Protein AF-A0AAD5DH93-F1 (afdb_monomer)

Secondary structure (DSSP, 8-state):
---SS-S-HHHHHHH-GGGGGS-TT-HHHHHHHHHHHHHTT--HHHHHHH-GGGGTSS-HHHHHHHHHHHHHTT----HHHHHHS-HHHHHHHTT--HHHHHHHHHHS-GGG-HHHHHHHHHHHHHHHHHHHTS-HHHHS------TTSSSSS---

pLDDT: mean 78.54, std 16.41, range [39.31, 95.75]

Mean predicted aligned error: 10.57 Å

Structure (mmCIF, N/CA/C/O backbone):
data_AF-A0AAD5DH93-F1
#
_entry.id   AF-A0AAD5DH93-F1
#
loop_
_atom_site.group_PDB
_atom_site.id
_atom_site.type_symbol
_atom_site.label_atom_id
_atom_site.label_alt_id
_atom_site.label_comp_id
_atom_site.label_asym_id
_atom_site.label_entity_id
_atom_site.label_seq_id
_atom_site.pdbx_PDB_ins_code
_atom_site.Cartn_x
_atom_site.Cartn_y
_atom_site.Cartn_z
_atom_site.occupancy
_atom_site.B_iso_or_equiv
_atom_site.auth_seq_id
_atom_site.auth_comp_id
_atom_site.auth_asym_id
_atom_site.auth_atom_id
_atom_site.pdbx_PDB_model_num
ATOM 1 N N . MET A 1 1 ? 8.728 0.191 -24.640 1.00 39.31 1 MET A N 1
ATOM 2 C CA . MET A 1 1 ? 7.731 0.323 -23.551 1.00 39.31 1 MET A CA 1
ATOM 3 C C . MET A 1 1 ? 7.515 -1.029 -22.869 1.00 39.31 1 MET A C 1
ATOM 5 O O . MET A 1 1 ? 6.432 -1.583 -22.946 1.00 39.31 1 MET A O 1
ATOM 9 N N . ALA A 1 2 ? 8.531 -1.578 -22.209 1.00 43.59 2 ALA A N 1
ATOM 10 C CA . ALA A 1 2 ? 8.399 -2.803 -21.416 1.00 43.59 2 ALA A CA 1
ATOM 11 C C . ALA A 1 2 ? 9.020 -2.544 -20.041 1.00 43.59 2 ALA A C 1
ATOM 13 O O . ALA A 1 2 ? 10.042 -3.117 -19.697 1.00 43.59 2 ALA A O 1
ATOM 14 N N . ALA A 1 3 ? 8.479 -1.560 -19.320 1.00 49.16 3 ALA A N 1
ATOM 15 C CA . ALA A 1 3 ? 9.143 -1.027 -18.132 1.00 49.16 3 ALA A CA 1
ATOM 16 C C . ALA A 1 3 ? 8.359 -1.285 -16.831 1.00 49.16 3 ALA A C 1
ATOM 18 O O . ALA A 1 3 ? 8.954 -1.360 -15.773 1.00 49.16 3 ALA A O 1
ATOM 19 N N . CYS A 1 4 ? 7.049 -1.543 -16.872 1.00 54.97 4 CYS A N 1
ATOM 20 C CA . CYS A 1 4 ? 6.249 -1.690 -15.644 1.00 54.97 4 CYS A CA 1
ATOM 21 C C . CYS A 1 4 ? 5.926 -3.147 -15.256 1.00 54.97 4 CYS A C 1
ATOM 23 O O . CYS A 1 4 ? 4.996 -3.379 -14.492 1.00 54.97 4 CYS A O 1
ATOM 25 N N . GLY A 1 5 ? 6.639 -4.146 -15.794 1.00 56.56 5 GLY A N 1
ATOM 26 C CA . GLY A 1 5 ? 6.355 -5.561 -15.500 1.00 56.56 5 GLY A CA 1
ATOM 27 C C . GLY A 1 5 ? 5.011 -6.064 -16.052 1.00 56.56 5 GLY A C 1
ATOM 28 O O . GLY A 1 5 ? 4.440 -7.013 -15.519 1.00 56.56 5 GLY A O 1
ATOM 29 N N . VAL A 1 6 ? 4.493 -5.418 -17.103 1.00 58.44 6 VAL A N 1
ATOM 30 C CA . VAL A 1 6 ? 3.254 -5.797 -17.801 1.00 58.44 6 VAL A CA 1
ATOM 31 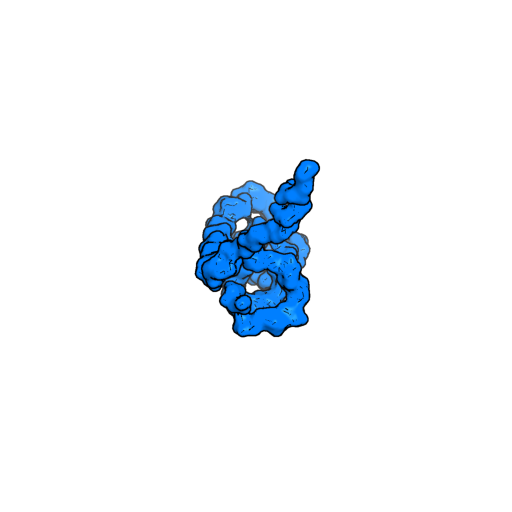C C . VAL A 1 6 ? 3.611 -6.408 -19.147 1.00 58.44 6 VAL A C 1
ATOM 33 O O . VAL A 1 6 ? 4.337 -5.786 -19.922 1.00 58.44 6 VAL A O 1
ATOM 36 N N . ALA A 1 7 ? 3.090 -7.605 -19.422 1.00 59.22 7 ALA A N 1
ATOM 37 C CA . ALA A 1 7 ? 3.347 -8.325 -20.669 1.00 59.22 7 ALA A CA 1
ATOM 38 C C . ALA A 1 7 ? 2.755 -7.605 -21.898 1.00 59.22 7 ALA A C 1
ATOM 40 O O . ALA A 1 7 ? 3.418 -7.515 -22.927 1.00 59.22 7 ALA A O 1
ATOM 41 N N . ASP A 1 8 ? 1.548 -7.034 -21.774 1.00 67.38 8 ASP A N 1
ATOM 42 C CA . ASP A 1 8 ? 0.920 -6.187 -22.797 1.00 67.38 8 ASP A CA 1
ATOM 43 C C . ASP A 1 8 ? 0.466 -4.836 -22.201 1.00 67.38 8 ASP A C 1
ATOM 45 O O . ASP A 1 8 ? -0.654 -4.695 -21.694 1.00 67.38 8 ASP A O 1
ATOM 49 N N . PRO A 1 9 ? 1.321 -3.802 -22.278 1.00 63.12 9 PRO A N 1
ATOM 50 C CA . PRO A 1 9 ? 0.992 -2.463 -21.800 1.00 63.12 9 PRO A CA 1
ATOM 51 C C . PRO A 1 9 ? -0.231 -1.866 -22.505 1.00 63.12 9 PRO A C 1
ATOM 53 O O . PRO A 1 9 ? -0.987 -1.111 -21.902 1.00 63.12 9 PRO A O 1
ATOM 56 N N . LYS A 1 10 ? -0.461 -2.199 -23.780 1.00 64.88 10 LYS A N 1
ATOM 57 C CA . LYS A 1 10 ? -1.565 -1.642 -24.573 1.00 64.88 10 LYS A CA 1
ATOM 58 C C . LYS A 1 10 ? -2.908 -2.190 -24.096 1.00 64.88 10 LYS A C 1
ATOM 60 O O . LYS A 1 10 ? -3.871 -1.430 -23.996 1.00 64.88 10 LYS A O 1
ATOM 65 N N . ALA A 1 11 ? -2.975 -3.484 -23.785 1.00 67.75 11 ALA A N 1
ATOM 66 C CA . ALA A 1 11 ? -4.171 -4.109 -23.226 1.00 67.75 11 ALA A CA 1
ATOM 67 C C . ALA A 1 11 ? -4.498 -3.580 -21.820 1.00 67.75 11 ALA A C 1
ATOM 69 O O . ALA A 1 11 ? -5.658 -3.257 -21.547 1.00 67.75 11 ALA A O 1
ATOM 70 N N . ALA A 1 12 ? -3.487 -3.413 -20.959 1.00 63.41 12 ALA A N 1
ATOM 71 C CA . ALA A 1 12 ? -3.671 -2.852 -19.619 1.00 63.41 12 ALA A CA 1
ATOM 72 C C . ALA A 1 12 ? -4.206 -1.408 -19.667 1.00 63.41 12 ALA A C 1
ATOM 74 O O . ALA A 1 12 ? -5.189 -1.082 -19.002 1.00 63.41 12 ALA A O 1
ATOM 75 N N . LEU A 1 13 ? -3.634 -0.563 -20.533 1.00 65.19 13 LEU A N 1
ATOM 76 C CA . LEU A 1 13 ? -4.076 0.823 -20.718 1.00 65.19 13 LEU A CA 1
ATOM 77 C C . LEU A 1 13 ? -5.502 0.931 -21.280 1.00 65.19 13 LEU A C 1
ATOM 79 O O . LEU A 1 13 ? -6.237 1.844 -20.912 1.00 6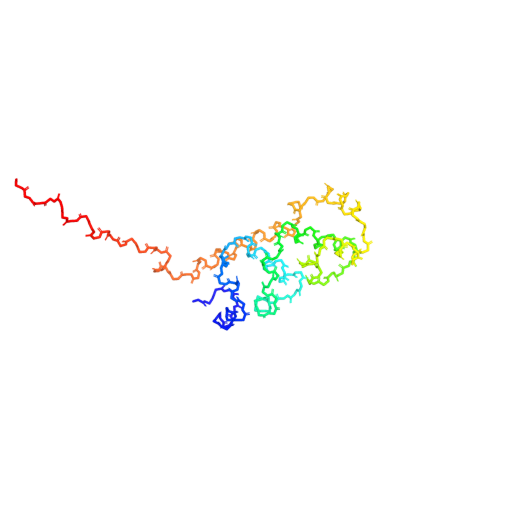5.19 13 LEU A O 1
ATOM 83 N N . ARG A 1 14 ? -5.924 -0.008 -22.139 1.00 67.44 14 ARG A N 1
ATOM 84 C CA . ARG A 1 14 ? -7.306 -0.063 -22.651 1.00 67.44 14 ARG A CA 1
ATOM 85 C C . ARG A 1 14 ? -8.326 -0.422 -21.572 1.00 67.44 14 ARG A C 1
ATOM 87 O O . ARG A 1 14 ? -9.434 0.103 -21.601 1.00 67.44 14 ARG A O 1
ATOM 94 N N . ARG A 1 15 ? -7.973 -1.308 -20.635 1.00 65.12 15 ARG A N 1
ATOM 95 C CA . ARG A 1 15 ? -8.849 -1.693 -19.512 1.00 65.12 15 ARG A CA 1
ATOM 96 C C . ARG A 1 15 ? -8.918 -0.625 -18.423 1.00 65.12 15 ARG A C 1
ATOM 98 O O . ARG A 1 15 ? -9.909 -0.553 -17.705 1.00 65.12 15 ARG A O 1
ATOM 105 N N . ALA A 1 16 ? -7.884 0.202 -18.309 1.00 63.72 16 ALA A N 1
ATOM 106 C CA . ALA A 1 16 ? -7.764 1.201 -17.262 1.00 63.72 16 ALA A CA 1
ATOM 107 C C . ALA A 1 16 ? -7.228 2.533 -17.819 1.00 63.72 16 ALA A C 1
ATOM 109 O O . ALA A 1 16 ? -6.085 2.901 -17.540 1.00 63.72 16 ALA A O 1
ATOM 110 N N . PRO A 1 17 ? -8.045 3.295 -18.573 1.00 65.19 17 PRO A N 1
ATOM 111 C CA . PRO A 1 17 ? -7.610 4.542 -19.208 1.00 65.19 17 PRO A CA 1
ATOM 112 C C . PRO A 1 17 ? -7.131 5.583 -18.190 1.00 65.19 17 PRO A C 1
ATOM 114 O O . PRO A 1 17 ? -6.237 6.365 -18.485 1.00 65.19 17 PRO A O 1
ATOM 117 N N . ASN A 1 18 ? -7.631 5.531 -16.953 1.00 63.09 18 ASN A N 1
ATOM 118 C CA . ASN A 1 18 ? -7.185 6.404 -15.865 1.00 63.09 18 ASN A CA 1
ATOM 119 C C . ASN A 1 18 ? -5.695 6.225 -15.526 1.00 63.09 18 ASN A C 1
ATOM 121 O O . ASN A 1 18 ? -5.092 7.141 -14.978 1.00 63.09 18 ASN A O 1
ATOM 125 N N . LEU A 1 19 ? -5.091 5.074 -15.857 1.00 62.69 19 LEU A N 1
ATOM 126 C CA . LEU A 1 19 ? -3.657 4.851 -15.688 1.00 62.69 19 LEU A CA 1
ATOM 127 C C . LEU A 1 19 ? -2.821 5.655 -16.701 1.00 62.69 19 LEU A C 1
ATOM 129 O O . LEU A 1 19 ? -1.675 5.972 -16.408 1.00 62.69 19 LEU A O 1
ATOM 133 N N . LEU A 1 20 ? -3.371 6.054 -17.857 1.00 61.59 20 LEU A N 1
ATOM 134 C CA . LEU A 1 20 ? -2.656 6.847 -18.878 1.00 61.59 20 LEU A CA 1
ATOM 135 C C . LEU A 1 20 ? -2.158 8.200 -18.357 1.00 61.59 20 LEU A C 1
ATOM 137 O O . LEU A 1 20 ? -1.196 8.742 -18.892 1.00 61.59 20 LEU A O 1
ATOM 141 N N . HIS A 1 21 ? -2.822 8.745 -17.338 1.00 63.06 21 HIS A N 1
ATOM 142 C CA . HIS A 1 21 ? -2.505 10.054 -16.774 1.00 63.06 21 HIS A CA 1
ATOM 143 C C . HIS A 1 21 ? -1.469 10.000 -15.650 1.00 63.06 21 HIS A C 1
ATOM 145 O O . HIS A 1 21 ? -1.029 11.050 -15.186 1.00 63.06 21 HIS A O 1
ATOM 151 N N . PHE A 1 22 ? -1.090 8.804 -15.191 1.00 63.94 22 PHE A N 1
ATOM 152 C CA . PHE A 1 22 ? -0.090 8.674 -14.143 1.00 63.94 22 PHE A CA 1
ATOM 153 C C . PHE A 1 22 ? 1.311 8.680 -14.732 1.00 63.94 22 PHE A C 1
ATOM 155 O O . PHE A 1 22 ? 1.616 7.962 -15.682 1.00 63.94 22 PHE A O 1
ATOM 162 N N . ASP A 1 23 ? 2.182 9.465 -14.109 1.00 68.44 23 ASP A N 1
ATOM 163 C CA . ASP A 1 23 ? 3.612 9.283 -14.266 1.00 68.44 23 ASP A CA 1
ATOM 164 C C . ASP A 1 23 ? 4.009 7.974 -13.568 1.00 68.44 23 ASP A C 1
ATOM 166 O O . ASP A 1 23 ? 4.025 7.864 -12.341 1.00 68.44 23 ASP A O 1
ATOM 170 N N . TYR A 1 24 ? 4.293 6.957 -14.378 1.00 67.19 24 TYR A N 1
ATOM 171 C CA . TYR A 1 24 ? 4.681 5.623 -13.923 1.00 67.19 24 TYR A CA 1
ATOM 172 C C . TYR A 1 24 ? 6.050 5.597 -13.238 1.00 67.19 24 TYR A C 1
ATOM 174 O O . TYR A 1 24 ? 6.353 4.623 -12.549 1.00 67.19 24 TYR A O 1
ATOM 182 N N . ALA A 1 25 ? 6.859 6.644 -13.420 1.00 69.06 25 ALA A N 1
ATOM 183 C CA . ALA A 1 25 ? 8.121 6.842 -12.725 1.00 69.06 25 ALA A CA 1
ATOM 184 C C . ALA A 1 25 ? 7.973 7.749 -11.490 1.00 69.06 25 ALA A C 1
ATOM 186 O O . ALA A 1 25 ? 8.927 7.894 -10.727 1.00 69.06 25 ALA A O 1
ATOM 187 N N . ALA A 1 26 ? 6.791 8.326 -11.235 1.00 79.75 26 ALA A N 1
ATOM 188 C CA . ALA A 1 26 ? 6.593 9.146 -10.050 1.00 79.75 26 ALA A CA 1
ATOM 189 C C . ALA A 1 26 ? 6.766 8.305 -8.781 1.00 79.75 26 ALA A C 1
ATOM 191 O O . ALA A 1 26 ? 6.111 7.273 -8.593 1.00 79.75 26 ALA A O 1
ATOM 192 N N . ALA A 1 27 ? 7.596 8.803 -7.864 1.00 82.00 27 ALA A N 1
ATOM 193 C CA . ALA A 1 27 ? 7.929 8.118 -6.619 1.00 82.00 27 ALA A CA 1
ATOM 194 C C . ALA A 1 27 ? 6.677 7.683 -5.839 1.00 82.00 27 ALA A C 1
ATOM 196 O O . ALA A 1 27 ? 6.565 6.523 -5.452 1.00 82.00 27 ALA A O 1
ATOM 197 N N . GLY A 1 28 ? 5.682 8.564 -5.688 1.00 85.44 28 GLY A N 1
ATOM 198 C CA . GLY A 1 28 ? 4.447 8.234 -4.968 1.00 85.44 28 GLY A CA 1
ATOM 199 C C . GLY A 1 28 ? 3.606 7.140 -5.640 1.00 85.44 28 GLY A C 1
ATOM 200 O O . GLY A 1 28 ? 2.945 6.359 -4.958 1.00 85.44 28 GLY A O 1
ATOM 201 N N . PHE A 1 29 ? 3.634 7.041 -6.971 1.00 86.50 29 PHE A N 1
ATOM 202 C CA . PHE A 1 29 ? 2.946 5.970 -7.694 1.00 86.50 29 PHE A CA 1
ATOM 203 C C . PHE A 1 29 ? 3.650 4.626 -7.490 1.00 86.50 29 PHE A C 1
ATOM 205 O O . PHE A 1 29 ? 3.004 3.627 -7.164 1.00 86.50 29 PHE A O 1
ATOM 212 N N . LEU A 1 30 ? 4.977 4.617 -7.622 1.00 88.00 30 LEU A N 1
ATOM 213 C CA . LEU A 1 30 ? 5.797 3.428 -7.417 1.00 88.00 30 LEU A CA 1
ATOM 214 C C . LEU A 1 30 ? 5.731 2.926 -5.975 1.00 88.00 30 LEU A C 1
ATOM 216 O O . LEU A 1 30 ? 5.538 1.732 -5.773 1.00 88.00 30 LEU A O 1
ATOM 220 N N . GLN A 1 31 ? 5.775 3.820 -4.986 1.00 91.62 31 GLN A N 1
ATOM 221 C CA . GLN A 1 31 ? 5.601 3.473 -3.574 1.00 91.62 31 GLN A CA 1
ATOM 222 C C . GLN A 1 31 ? 4.270 2.758 -3.330 1.00 91.62 31 GLN A C 1
ATOM 224 O O . GLN A 1 31 ? 4.259 1.669 -2.761 1.00 91.62 31 GLN A O 1
ATOM 229 N N . ARG A 1 32 ? 3.145 3.311 -3.815 1.00 92.25 32 ARG A N 1
ATOM 230 C CA . ARG A 1 32 ? 1.826 2.662 -3.686 1.00 92.25 32 ARG A CA 1
ATOM 231 C C . ARG A 1 32 ? 1.807 1.292 -4.332 1.00 92.25 32 ARG A C 1
ATOM 233 O O . ARG A 1 32 ? 1.368 0.332 -3.709 1.00 92.25 32 ARG A O 1
ATOM 240 N N . ARG A 1 33 ? 2.291 1.195 -5.571 1.00 91.25 33 ARG A N 1
ATOM 241 C CA . ARG A 1 33 ? 2.345 -0.076 -6.290 1.00 91.25 33 ARG A CA 1
ATOM 242 C C . ARG A 1 33 ? 3.133 -1.114 -5.495 1.00 91.25 33 ARG A C 1
ATOM 244 O O . ARG A 1 33 ? 2.609 -2.189 -5.233 1.00 91.25 33 ARG A O 1
ATOM 251 N N . LEU A 1 34 ? 4.355 -0.786 -5.085 1.00 92.38 34 LEU A N 1
ATOM 252 C CA . LEU A 1 34 ? 5.253 -1.706 -4.389 1.00 92.38 34 LEU A CA 1
ATOM 253 C C . LEU A 1 34 ? 4.703 -2.123 -3.018 1.00 92.38 34 LEU A C 1
ATOM 255 O O . LEU A 1 34 ? 4.773 -3.303 -2.680 1.00 92.38 34 LEU A O 1
ATOM 259 N N . LEU A 1 35 ? 4.087 -1.200 -2.272 1.00 93.62 35 LEU A N 1
ATOM 260 C CA . LEU A 1 35 ? 3.386 -1.508 -1.022 1.00 93.62 35 LEU A CA 1
ATOM 261 C C . LEU A 1 35 ? 2.256 -2.515 -1.240 1.00 93.62 35 LEU A C 1
ATOM 263 O O . LEU A 1 35 ? 2.186 -3.520 -0.540 1.00 93.62 35 LEU A O 1
ATOM 267 N N . LEU A 1 36 ? 1.400 -2.285 -2.238 1.00 93.06 36 LEU A N 1
ATOM 268 C CA . LEU A 1 36 ? 0.291 -3.193 -2.525 1.00 93.06 36 LEU A CA 1
ATOM 269 C C . LEU A 1 36 ? 0.780 -4.564 -3.003 1.00 93.06 36 LEU A C 1
ATOM 271 O O . LEU A 1 36 ? 0.233 -5.582 -2.589 1.00 93.06 36 LEU A O 1
ATOM 275 N N . GLN A 1 37 ? 1.829 -4.604 -3.829 1.00 92.31 37 GLN A N 1
ATOM 276 C CA . GLN A 1 37 ? 2.448 -5.862 -4.248 1.00 92.31 37 GLN A CA 1
ATOM 277 C C . GLN A 1 37 ? 2.981 -6.652 -3.051 1.00 92.31 37 GLN A C 1
ATOM 279 O O . GLN A 1 37 ? 2.741 -7.852 -2.955 1.00 92.31 37 GLN A O 1
ATOM 284 N N . ARG A 1 38 ? 3.675 -5.978 -2.126 1.00 92.69 38 ARG A N 1
ATOM 285 C CA . ARG A 1 38 ? 4.276 -6.613 -0.950 1.00 92.69 38 ARG A CA 1
ATOM 286 C C . ARG A 1 38 ? 3.226 -7.089 0.051 1.00 92.69 38 ARG A C 1
ATOM 288 O O . ARG A 1 38 ? 3.280 -8.240 0.464 1.00 92.69 38 ARG A O 1
ATOM 295 N N . CYS A 1 39 ? 2.292 -6.225 0.441 1.00 91.56 39 CYS A N 1
ATOM 296 C CA . CYS A 1 39 ? 1.350 -6.511 1.526 1.00 91.56 39 CYS A CA 1
ATOM 297 C C . CYS A 1 39 ? 0.212 -7.448 1.108 1.00 91.56 39 CYS A C 1
ATOM 299 O O . CYS A 1 39 ? -0.329 -8.147 1.954 1.00 91.56 39 CYS A O 1
ATOM 301 N N . PHE A 1 40 ? -0.141 -7.487 -0.180 1.00 91.50 40 PHE A N 1
ATOM 302 C CA . PHE A 1 40 ? -1.220 -8.342 -0.688 1.00 91.50 40 PHE A CA 1
ATOM 303 C C . PHE A 1 40 ? -0.726 -9.460 -1.613 1.00 91.50 40 PHE A C 1
ATOM 305 O O . PHE A 1 40 ? -1.540 -10.123 -2.249 1.00 91.50 40 PHE A O 1
ATOM 312 N N . GLN A 1 41 ? 0.595 -9.664 -1.703 1.00 91.19 41 GLN A N 1
ATOM 313 C CA . GLN A 1 41 ? 1.230 -10.680 -2.555 1.00 91.19 41 GLN A CA 1
ATOM 314 C C . GLN A 1 41 ? 0.772 -10.613 -4.024 1.00 91.19 41 GLN A C 1
ATOM 316 O O . GLN A 1 41 ? 0.593 -11.627 -4.697 1.00 91.19 41 GLN A O 1
ATOM 321 N N . LEU A 1 42 ? 0.574 -9.393 -4.527 1.00 89.44 42 LEU A N 1
ATOM 322 C CA . LEU A 1 42 ? 0.123 -9.146 -5.892 1.00 89.44 42 LEU A CA 1
ATOM 323 C C . LEU A 1 42 ? 1.304 -8.914 -6.833 1.00 89.44 42 LEU A C 1
ATOM 325 O O . LEU A 1 42 ? 2.307 -8.279 -6.497 1.00 89.44 42 LEU A O 1
ATOM 329 N N . THR A 1 43 ? 1.149 -9.355 -8.074 1.00 88.12 43 THR A N 1
ATOM 330 C CA . THR A 1 43 ? 2.032 -8.946 -9.168 1.00 88.12 43 THR A CA 1
ATOM 331 C C . THR A 1 43 ? 1.660 -7.551 -9.676 1.00 88.12 43 THR A C 1
ATOM 333 O O . THR A 1 43 ? 0.526 -7.087 -9.526 1.00 88.12 43 THR A O 1
ATOM 336 N N . ALA A 1 44 ? 2.606 -6.878 -10.337 1.00 83.69 44 ALA A N 1
ATOM 337 C CA . ALA A 1 44 ? 2.340 -5.597 -10.989 1.00 83.69 44 ALA A CA 1
ATOM 338 C C . ALA A 1 44 ? 1.202 -5.728 -12.021 1.00 83.69 44 ALA A C 1
ATOM 340 O O . ALA A 1 44 ? 0.282 -4.914 -12.029 1.00 83.69 44 ALA A O 1
ATOM 341 N N . ALA A 1 45 ? 1.208 -6.802 -12.820 1.00 81.88 45 ALA A N 1
ATOM 342 C CA . ALA A 1 45 ? 0.158 -7.097 -13.793 1.00 81.88 45 ALA A CA 1
ATOM 343 C C . ALA A 1 45 ? -1.231 -7.228 -13.143 1.00 81.88 45 ALA A C 1
ATOM 345 O O . ALA A 1 45 ? -2.177 -6.592 -13.601 1.00 81.88 45 ALA A O 1
ATOM 346 N N . GLN A 1 46 ? -1.355 -7.966 -12.033 1.00 86.31 46 GLN A N 1
ATOM 347 C CA . GLN A 1 46 ? -2.627 -8.078 -11.305 1.00 86.31 46 GLN A CA 1
ATOM 348 C C . GLN A 1 46 ? -3.118 -6.718 -10.797 1.00 86.31 46 GLN A C 1
ATOM 350 O O . GLN A 1 46 ? -4.304 -6.414 -10.912 1.00 86.31 46 GLN A O 1
ATOM 355 N N . LEU A 1 47 ? -2.224 -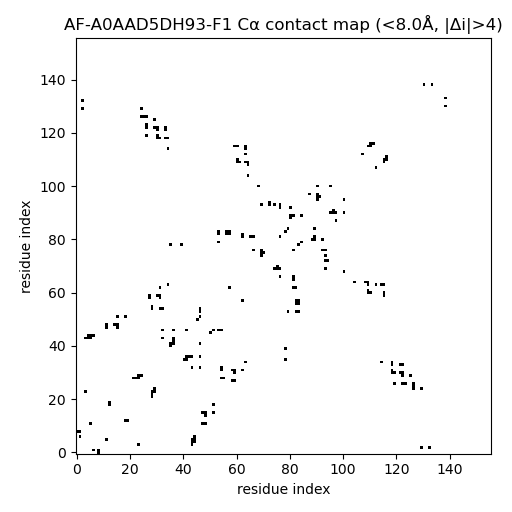5.863 -10.289 1.00 86.94 47 LEU A N 1
ATOM 356 C CA . LEU A 1 47 ? -2.605 -4.513 -9.869 1.00 86.94 47 LEU A CA 1
ATOM 357 C C . LEU A 1 47 ? -3.122 -3.667 -11.031 1.00 86.94 47 LEU A C 1
ATOM 359 O O . LEU A 1 47 ? -4.150 -3.010 -10.886 1.00 86.94 47 LEU A O 1
ATOM 363 N N . TYR A 1 48 ? -2.451 -3.692 -12.181 1.00 80.44 48 TYR A N 1
ATOM 364 C CA . TYR A 1 48 ? -2.865 -2.894 -13.333 1.00 80.44 48 TYR A CA 1
ATOM 365 C C . TYR A 1 48 ? -4.138 -3.412 -13.999 1.00 80.44 48 TYR A C 1
ATOM 367 O O . TYR A 1 48 ? -4.971 -2.616 -14.425 1.00 80.44 48 TYR A O 1
ATOM 375 N N . GLU A 1 49 ? -4.307 -4.730 -14.085 1.00 79.75 49 GLU A N 1
ATOM 376 C CA . GLU A 1 49 ? -5.428 -5.332 -14.805 1.00 79.75 49 GLU A CA 1
ATOM 377 C C . GLU A 1 49 ? -6.685 -5.483 -13.948 1.00 79.75 49 GLU A C 1
ATOM 379 O O . GLU A 1 49 ? -7.790 -5.314 -14.459 1.00 79.75 49 GLU A O 1
ATOM 384 N N . GLN A 1 50 ? -6.534 -5.799 -12.659 1.00 83.62 50 GLN A N 1
ATOM 385 C CA . GLN A 1 50 ? -7.656 -6.159 -11.783 1.00 83.62 50 GLN A CA 1
ATOM 386 C C . GLN A 1 50 ? -7.983 -5.054 -10.777 1.00 83.62 50 GLN A C 1
ATOM 388 O O . GLN A 1 50 ? -9.136 -4.894 -10.368 1.00 83.62 50 GLN A O 1
ATOM 393 N N . HIS A 1 51 ? -6.985 -4.258 -10.380 1.00 85.12 51 HIS A N 1
ATOM 394 C CA . HIS A 1 51 ? -7.129 -3.263 -9.317 1.00 85.12 51 HIS A CA 1
ATOM 395 C C . HIS A 1 51 ? -6.563 -1.872 -9.660 1.00 85.12 51 HIS A C 1
ATOM 397 O O . HIS A 1 51 ? -6.004 -1.213 -8.778 1.00 85.12 51 HIS A O 1
ATOM 403 N N . PRO A 1 52 ? -6.758 -1.347 -10.888 1.00 79.88 52 PRO A N 1
ATOM 404 C CA . PRO A 1 52 ? -6.104 -0.114 -11.336 1.00 79.88 52 PRO A CA 1
ATOM 405 C C . PRO A 1 52 ? -6.453 1.099 -10.466 1.00 79.88 52 PRO A C 1
ATOM 407 O O . PRO A 1 52 ? -5.610 1.948 -10.190 1.00 79.88 52 PRO A O 1
ATOM 410 N N . SER A 1 53 ? -7.688 1.158 -9.962 1.00 82.38 53 SER A N 1
ATOM 411 C CA . SER A 1 53 ? -8.155 2.221 -9.065 1.00 82.38 53 SER A CA 1
ATOM 412 C C . SER A 1 53 ? -7.393 2.284 -7.735 1.00 82.38 53 SER A C 1
ATOM 414 O O . SER A 1 53 ? -7.347 3.334 -7.107 1.00 82.38 53 SER A O 1
ATOM 416 N N . CYS A 1 54 ? -6.802 1.174 -7.278 1.00 84.62 54 CYS A N 1
ATOM 417 C CA . CYS A 1 54 ? -6.079 1.149 -6.006 1.00 84.62 54 CYS A CA 1
ATOM 418 C C . CYS A 1 54 ? -4.775 1.963 -6.057 1.00 84.62 54 CYS A C 1
ATOM 420 O O . CYS A 1 54 ? -4.273 2.385 -5.020 1.00 84.62 54 CYS A O 1
ATOM 422 N N . LEU A 1 55 ? -4.248 2.225 -7.256 1.00 84.38 55 LEU A N 1
ATOM 423 C CA . LEU A 1 55 ? -3.003 2.968 -7.458 1.00 84.38 55 LEU A CA 1
ATOM 424 C C . LEU A 1 55 ? -3.176 4.493 -7.352 1.00 84.38 55 LEU A C 1
ATOM 426 O O . LEU A 1 55 ? -2.178 5.210 -7.239 1.00 84.38 55 LEU A O 1
ATOM 430 N N . SER A 1 56 ? -4.418 4.989 -7.369 1.00 81.50 56 SER A N 1
ATOM 431 C CA . SER A 1 56 ? -4.740 6.423 -7.376 1.00 81.50 56 SER A CA 1
ATOM 432 C C . SER A 1 56 ? -5.592 6.905 -6.201 1.00 81.50 56 SER A C 1
ATOM 434 O O . SER A 1 56 ? -5.650 8.105 -5.953 1.00 81.50 56 SER A O 1
ATOM 436 N N . GLN A 1 57 ? -6.261 6.003 -5.479 1.00 82.69 57 GLN A N 1
ATOM 437 C CA . GLN A 1 57 ? -7.307 6.369 -4.514 1.00 82.69 57 GLN A CA 1
ATOM 438 C C . GLN A 1 57 ? -6.820 6.721 -3.102 1.00 82.69 57 GLN A C 1
ATOM 440 O O . GLN A 1 57 ? -7.597 7.254 -2.313 1.00 82.69 57 GLN A O 1
ATOM 445 N N . ILE A 1 58 ? -5.561 6.443 -2.765 1.00 87.88 58 ILE A N 1
ATOM 446 C CA . ILE A 1 58 ? -5.023 6.646 -1.414 1.00 87.88 58 ILE A CA 1
ATOM 447 C C . ILE A 1 58 ? -3.637 7.295 -1.477 1.00 87.88 58 ILE A C 1
ATOM 449 O O . ILE A 1 58 ? -2.898 7.086 -2.438 1.00 87.88 58 ILE A O 1
ATOM 453 N N . SER A 1 59 ? -3.266 8.104 -0.481 1.00 89.94 59 SER A N 1
ATOM 454 C CA . SER A 1 59 ? -1.881 8.575 -0.332 1.00 89.94 59 SER A CA 1
ATOM 455 C C . SER A 1 59 ? -0.990 7.455 0.217 1.00 89.94 59 SER A C 1
ATOM 457 O O . SER A 1 59 ? -1.483 6.500 0.816 1.00 89.94 59 SER A O 1
ATOM 459 N N . VAL A 1 60 ? 0.326 7.553 0.008 1.00 91.25 60 VAL A N 1
ATOM 460 C CA . VAL A 1 60 ? 1.280 6.556 0.527 1.00 91.25 60 VAL A CA 1
ATOM 461 C C . VAL A 1 60 ? 1.236 6.518 2.055 1.00 91.25 60 VAL A C 1
ATOM 463 O O . VAL A 1 60 ? 1.093 5.444 2.627 1.00 91.25 60 VAL A O 1
ATOM 466 N N . GLU A 1 61 ? 1.265 7.681 2.704 1.00 91.62 61 GLU A N 1
ATOM 467 C CA . GLU A 1 61 ? 1.181 7.818 4.165 1.00 91.62 61 GLU A CA 1
ATOM 468 C C . GLU A 1 61 ? -0.065 7.132 4.726 1.00 91.62 61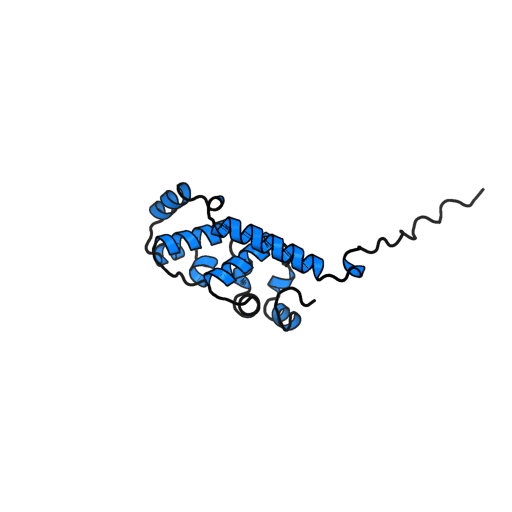 GLU A C 1
ATOM 470 O O . GLU A 1 61 ? 0.029 6.288 5.615 1.00 91.62 61 GLU A O 1
ATOM 475 N N . ARG A 1 62 ? -1.240 7.428 4.153 1.00 91.75 62 ARG A N 1
ATOM 476 C CA . ARG A 1 62 ? -2.508 6.852 4.611 1.00 91.75 62 ARG A CA 1
ATOM 477 C C . ARG A 1 62 ? -2.568 5.347 4.365 1.00 91.75 62 ARG A C 1
ATOM 479 O O . ARG A 1 62 ? -3.139 4.625 5.178 1.00 91.75 62 ARG A O 1
ATOM 486 N N . LEU A 1 63 ? -1.997 4.875 3.256 1.00 93.44 63 LEU A N 1
ATOM 487 C CA . LEU A 1 63 ? -1.898 3.449 2.958 1.00 93.44 63 LEU A CA 1
ATOM 488 C C . LEU A 1 63 ? -1.039 2.735 4.003 1.00 93.44 63 LEU A C 1
ATOM 490 O O . LEU A 1 63 ? -1.496 1.760 4.590 1.00 93.44 63 LEU A O 1
ATOM 494 N N . VAL A 1 64 ? 0.164 3.245 4.271 1.00 93.69 64 VAL A N 1
ATOM 495 C CA . VAL A 1 64 ? 1.069 2.676 5.275 1.00 93.69 64 VAL A CA 1
ATOM 496 C C . VAL A 1 64 ? 0.423 2.680 6.656 1.00 93.69 64 VAL A C 1
ATOM 498 O O . VAL A 1 64 ? 0.403 1.649 7.320 1.00 93.69 64 VAL A O 1
ATOM 501 N N . GLN A 1 65 ? -0.169 3.802 7.055 1.00 92.56 65 GLN A N 1
ATOM 502 C CA . GLN A 1 65 ? -0.795 3.945 8.363 1.00 92.56 65 GLN A CA 1
ATOM 503 C C . GLN A 1 65 ? -1.946 2.946 8.557 1.00 92.56 65 GLN A C 1
ATOM 505 O O . GLN A 1 65 ? -2.058 2.319 9.607 1.00 92.56 65 GLN A O 1
ATOM 510 N N . ARG A 1 66 ? -2.779 2.734 7.528 1.00 93.94 66 ARG A N 1
ATOM 511 C CA . ARG A 1 66 ? -3.853 1.729 7.576 1.00 93.94 66 ARG A CA 1
ATOM 512 C C . ARG A 1 66 ? -3.326 0.299 7.607 1.00 93.94 66 ARG A C 1
ATOM 514 O O . ARG A 1 66 ? -3.890 -0.518 8.327 1.00 93.94 66 ARG A O 1
ATOM 521 N N . LEU A 1 67 ? -2.275 -0.001 6.844 1.00 93.06 67 LEU A N 1
ATOM 522 C CA . LEU A 1 67 ? -1.641 -1.322 6.844 1.00 93.06 67 LEU A CA 1
ATOM 523 C C . LEU A 1 67 ? -1.064 -1.654 8.226 1.00 93.06 67 LEU A C 1
ATOM 525 O O . LEU A 1 67 ? -1.379 -2.702 8.777 1.00 93.06 67 LEU A O 1
ATOM 529 N N . GLN A 1 68 ? -0.305 -0.729 8.815 1.00 92.25 68 GLN A N 1
ATOM 530 C CA . GLN A 1 68 ? 0.269 -0.892 10.152 1.00 92.25 68 GLN A CA 1
ATOM 531 C C . GLN A 1 68 ? -0.795 -1.034 11.236 1.00 92.25 68 GLN A C 1
ATOM 533 O O . GLN A 1 68 ? -0.649 -1.840 12.148 1.00 92.25 68 GLN A O 1
ATOM 538 N N . PHE A 1 69 ? -1.871 -0.251 11.160 1.00 93.12 69 PHE A N 1
ATOM 539 C CA . PHE A 1 69 ? -2.931 -0.349 12.152 1.00 93.12 69 PHE A CA 1
ATOM 540 C C . PHE A 1 69 ? -3.694 -1.670 12.046 1.00 93.12 69 PHE A C 1
ATOM 542 O O . PHE A 1 69 ? -4.009 -2.275 13.065 1.00 93.12 69 PHE A O 1
ATOM 549 N N . ALA A 1 70 ? -3.973 -2.142 10.826 1.00 92.25 70 ALA A N 1
ATOM 550 C CA . ALA A 1 70 ? -4.597 -3.446 10.620 1.00 92.25 70 ALA A CA 1
ATOM 551 C C . ALA A 1 70 ? -3.718 -4.574 11.191 1.00 92.25 70 ALA A C 1
ATOM 553 O O . ALA A 1 70 ? -4.217 -5.422 11.929 1.00 92.25 70 ALA A O 1
ATOM 554 N N . GLU A 1 71 ? -2.406 -4.512 10.950 1.00 90.75 71 GLU A N 1
ATOM 555 C CA . GLU A 1 71 ? -1.420 -5.425 11.537 1.00 90.75 71 GLU A CA 1
ATOM 556 C C . GLU A 1 71 ? -1.398 -5.340 13.074 1.00 90.75 71 GLU A C 1
ATOM 558 O O . GLU A 1 71 ? -1.474 -6.365 13.747 1.00 90.75 71 GLU A O 1
ATOM 563 N N . HIS A 1 72 ? -1.398 -4.131 13.646 1.00 90.38 72 HIS A N 1
ATOM 564 C CA . HIS A 1 72 ? -1.463 -3.911 15.096 1.00 90.38 72 HIS A CA 1
ATOM 565 C C . HIS A 1 72 ? -2.730 -4.507 15.732 1.00 90.38 72 HIS A C 1
ATOM 567 O O . HIS A 1 72 ? -2.685 -4.999 16.858 1.00 90.38 72 HIS A O 1
ATOM 573 N N . ARG A 1 73 ? -3.858 -4.498 15.010 1.00 91.94 73 ARG A N 1
ATOM 574 C CA . ARG A 1 73 ? -5.121 -5.126 15.436 1.00 91.94 73 ARG A CA 1
ATOM 575 C C . ARG A 1 73 ? -5.179 -6.632 15.151 1.00 91.94 73 ARG A C 1
ATOM 577 O O . ARG A 1 73 ? -6.194 -7.258 15.453 1.00 91.94 73 ARG A O 1
ATOM 584 N N . GLY A 1 74 ? -4.129 -7.219 14.574 1.00 86.50 74 GLY A N 1
ATOM 585 C CA . GLY A 1 74 ? -4.084 -8.634 14.201 1.00 86.50 74 GLY A CA 1
ATOM 586 C C . GLY A 1 74 ? -5.079 -9.002 13.098 1.00 86.50 74 GLY A C 1
ATOM 587 O O . GLY A 1 74 ? -5.561 -10.131 13.064 1.00 86.50 74 GLY A O 1
ATOM 588 N N . GLN A 1 75 ? -5.443 -8.046 12.239 1.00 84.25 75 GLN A N 1
ATOM 589 C CA . GLN A 1 75 ? -6.410 -8.236 11.162 1.00 84.25 75 GLN A CA 1
ATOM 590 C C . GLN A 1 75 ? -5.713 -8.193 9.803 1.00 84.25 75 GLN A C 1
ATOM 592 O O . GLN A 1 75 ? -5.118 -7.182 9.427 1.00 84.25 75 GLN A O 1
ATOM 597 N N . GLU A 1 76 ? -5.870 -9.252 9.009 1.00 77.12 76 GLU A N 1
ATOM 598 C CA . GLU A 1 76 ? -5.584 -9.191 7.575 1.00 77.12 76 GLU A CA 1
ATOM 599 C C . GLU A 1 76 ? -6.747 -8.486 6.867 1.00 77.12 76 GLU A C 1
ATOM 601 O O . GLU A 1 76 ? -7.732 -9.087 6.437 1.00 77.12 76 GLU A O 1
ATOM 606 N N . GLY A 1 77 ? -6.662 -7.158 6.786 1.00 75.69 77 GLY A N 1
ATOM 607 C CA . GLY A 1 77 ? -7.645 -6.367 6.058 1.00 75.69 77 GLY A CA 1
ATOM 608 C C . GLY A 1 77 ? -7.603 -6.688 4.565 1.00 75.69 77 GLY A C 1
ATOM 609 O O . GLY A 1 77 ? -6.532 -6.744 3.967 1.00 75.69 77 GLY A O 1
ATOM 610 N N . SER A 1 78 ? -8.761 -6.836 3.917 1.00 88.19 78 SER A N 1
ATOM 611 C CA . SER A 1 78 ? -8.787 -6.956 2.455 1.00 88.19 78 SER A CA 1
ATOM 612 C C . SER A 1 78 ? -8.230 -5.684 1.804 1.00 88.19 78 SER A C 1
ATOM 614 O O . SER A 1 78 ? -8.475 -4.569 2.278 1.00 88.19 78 SER A O 1
ATOM 616 N N . MET A 1 79 ? -7.530 -5.819 0.672 1.00 89.88 79 MET A N 1
ATOM 617 C CA . MET A 1 79 ? -6.967 -4.665 -0.045 1.00 89.88 79 MET A CA 1
ATOM 618 C C . MET A 1 79 ? -8.023 -3.600 -0.352 1.00 89.88 79 MET A C 1
ATOM 620 O O . MET A 1 79 ? -7.755 -2.404 -0.250 1.00 89.88 79 MET A O 1
ATOM 624 N N . GLN A 1 80 ? -9.239 -4.018 -0.712 1.00 87.44 80 GLN A N 1
ATOM 625 C CA . GLN A 1 80 ? -10.319 -3.073 -0.986 1.00 87.44 80 GLN A CA 1
ATOM 626 C C . GLN A 1 80 ? -10.698 -2.269 0.258 1.00 87.44 80 GLN A C 1
ATOM 628 O O . GLN A 1 80 ? -10.910 -1.063 0.150 1.00 87.44 80 GLN A O 1
ATOM 633 N N . CYS A 1 81 ? -10.734 -2.902 1.433 1.00 88.06 81 CYS A N 1
ATOM 634 C CA . CYS A 1 81 ? -11.007 -2.204 2.681 1.00 88.06 81 CYS A CA 1
ATOM 635 C C . CYS A 1 81 ? -9.893 -1.196 2.999 1.00 88.06 81 CYS A C 1
ATOM 637 O O . CYS A 1 81 ? -10.154 -0.008 3.182 1.00 88.06 81 CYS A O 1
ATOM 639 N N . VAL A 1 82 ? -8.634 -1.636 2.952 1.00 91.44 82 VAL A N 1
ATOM 640 C CA . VAL A 1 82 ? -7.473 -0.789 3.264 1.00 91.44 82 VAL A CA 1
ATOM 641 C C . VAL A 1 82 ? -7.380 0.414 2.320 1.00 91.44 82 VAL A C 1
ATOM 643 O O . VAL A 1 82 ? -7.177 1.543 2.770 1.00 91.44 82 VAL A O 1
ATOM 646 N N . VAL A 1 83 ? -7.573 0.202 1.017 1.00 90.94 83 VAL A N 1
ATOM 647 C CA . VAL A 1 83 ? -7.334 1.233 -0.004 1.00 90.94 83 VAL A CA 1
ATOM 648 C C . VAL A 1 83 ? -8.558 2.106 -0.266 1.00 90.94 83 VAL A C 1
ATOM 650 O O . VAL A 1 83 ? -8.415 3.314 -0.440 1.00 90.94 83 VAL A O 1
ATOM 653 N N . LYS A 1 84 ? -9.758 1.518 -0.314 1.00 89.06 84 LYS A N 1
ATOM 654 C CA . LYS A 1 84 ? -10.959 2.200 -0.823 1.00 89.06 84 LYS A CA 1
ATOM 655 C C . LYS A 1 84 ? -11.956 2.591 0.251 1.00 89.06 84 LYS A C 1
ATOM 657 O O . LYS A 1 84 ? -12.759 3.495 0.021 1.00 89.06 84 LYS A O 1
ATOM 662 N N . ALA A 1 85 ? -11.964 1.906 1.394 1.00 89.56 85 ALA A N 1
ATOM 663 C CA . ALA A 1 85 ? -12.984 2.168 2.395 1.00 89.56 85 ALA A CA 1
ATOM 664 C C . ALA A 1 85 ? -12.821 3.571 2.989 1.00 89.56 85 ALA A C 1
ATOM 666 O O . ALA A 1 85 ? -11.704 4.067 3.204 1.00 89.56 85 ALA A O 1
ATOM 667 N N . LYS A 1 86 ? -13.953 4.201 3.315 1.00 92.25 86 LYS A N 1
ATOM 668 C CA . LYS A 1 86 ? -13.957 5.366 4.203 1.00 92.25 86 LYS A CA 1
ATOM 669 C C . LYS A 1 86 ? -13.352 4.973 5.549 1.00 92.25 86 LYS A C 1
ATOM 671 O O . LYS A 1 86 ? -13.324 3.799 5.904 1.00 92.25 86 LYS A O 1
ATOM 676 N N . GLN A 1 87 ? -12.843 5.957 6.283 1.00 91.75 87 GLN A N 1
ATOM 677 C CA . GLN A 1 87 ? -12.180 5.705 7.561 1.00 91.75 87 GLN A CA 1
ATOM 678 C C . GLN A 1 87 ? -13.083 4.959 8.539 1.00 91.75 87 GLN A C 1
ATOM 680 O O . GLN A 1 87 ? -12.679 3.919 9.026 1.00 91.75 87 GLN A O 1
ATOM 685 N N . GLU A 1 88 ? -14.321 5.411 8.717 1.00 93.31 88 GLU A N 1
ATOM 686 C CA . GLU A 1 88 ? -15.314 4.755 9.577 1.00 93.31 88 GLU A CA 1
ATOM 687 C C . GLU A 1 88 ? -15.508 3.275 9.225 1.00 93.31 88 GLU A C 1
ATOM 689 O O . GLU A 1 88 ? -15.468 2.412 10.094 1.00 93.31 88 GLU A O 1
ATOM 694 N N . THR A 1 89 ? -15.650 2.963 7.933 1.00 93.81 89 THR A N 1
ATOM 695 C CA . THR A 1 89 ? -15.817 1.586 7.451 1.00 93.81 89 THR A CA 1
ATOM 696 C C . THR A 1 89 ? -14.560 0.746 7.670 1.00 93.81 89 THR A C 1
ATOM 698 O O . THR A 1 89 ? -14.660 -0.413 8.057 1.00 93.81 89 THR A O 1
ATOM 701 N N . PHE A 1 90 ? -13.379 1.323 7.439 1.00 94.31 90 PHE A N 1
ATOM 702 C CA . PHE A 1 90 ? -12.106 0.661 7.716 1.00 94.31 90 PHE A CA 1
ATOM 703 C C . PHE A 1 90 ? -11.955 0.356 9.212 1.00 94.31 90 PHE A C 1
ATOM 705 O O . PHE A 1 90 ? -11.628 -0.770 9.569 1.00 94.31 90 PHE A O 1
ATOM 712 N N . LEU A 1 91 ? -12.246 1.331 10.076 1.00 94.88 91 LEU A N 1
ATOM 713 C CA . LEU A 1 91 ? -12.150 1.190 11.527 1.00 94.88 91 LEU A CA 1
ATOM 714 C C . LEU A 1 91 ? -13.131 0.152 12.063 1.00 94.88 91 LEU A C 1
ATOM 716 O O . LEU A 1 91 ? -12.730 -0.721 12.827 1.00 94.88 91 LEU A O 1
ATOM 720 N N . ALA A 1 92 ? -14.372 0.166 11.575 1.00 93.00 92 ALA A N 1
ATOM 721 C CA . ALA A 1 92 ? -15.348 -0.869 11.889 1.00 93.00 92 ALA A CA 1
ATOM 722 C C . ALA A 1 92 ? -14.852 -2.266 11.477 1.00 93.00 92 ALA A C 1
ATOM 724 O O . ALA A 1 92 ? -14.994 -3.215 12.244 1.00 93.00 92 ALA A O 1
ATOM 725 N N . ALA A 1 93 ? -14.220 -2.392 10.303 1.00 92.19 93 ALA A N 1
ATOM 726 C CA . A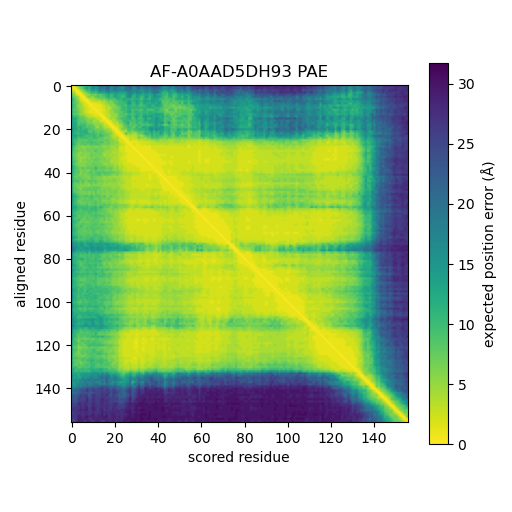LA A 1 93 ? -13.690 -3.666 9.820 1.00 92.19 93 ALA A CA 1
ATOM 727 C C . ALA A 1 93 ? -12.516 -4.198 10.660 1.00 92.19 93 ALA A C 1
ATOM 729 O O . ALA A 1 93 ? -12.375 -5.409 10.790 1.00 92.19 93 ALA A O 1
ATOM 730 N N . VAL A 1 94 ? -11.697 -3.320 11.250 1.00 93.25 94 VAL A N 1
ATOM 731 C CA . VAL A 1 94 ? -10.606 -3.710 12.168 1.00 93.25 94 VAL A CA 1
ATOM 732 C C . VAL A 1 94 ? -11.022 -3.677 13.647 1.00 93.25 94 VAL A C 1
ATOM 734 O O . VAL A 1 94 ? -10.180 -3.782 14.543 1.00 93.25 94 VAL A O 1
ATOM 737 N N . GLY A 1 95 ? -12.325 -3.520 13.906 1.00 92.62 95 GLY A N 1
ATOM 738 C CA . GLY A 1 95 ? -12.916 -3.520 15.239 1.00 92.62 95 GLY A CA 1
ATOM 739 C C . GLY A 1 95 ? -12.408 -2.396 16.138 1.00 92.62 95 GLY A C 1
ATOM 740 O O . GLY A 1 95 ? -12.208 -2.639 17.322 1.00 92.62 95 GLY A O 1
ATOM 741 N N . ALA A 1 96 ? -12.142 -1.209 15.591 1.00 94.06 96 ALA A N 1
ATOM 742 C CA . ALA A 1 96 ? -11.624 -0.055 16.323 1.00 94.06 96 ALA A CA 1
ATOM 743 C C . ALA A 1 96 ? -12.559 1.157 16.226 1.00 94.06 96 ALA A C 1
ATOM 745 O O . ALA A 1 96 ? -13.293 1.340 15.254 1.00 94.06 96 ALA A O 1
ATOM 746 N N . SER A 1 97 ? -12.499 2.015 17.235 1.00 95.50 97 SER A N 1
ATOM 747 C CA . SER A 1 97 ? -13.142 3.325 17.250 1.00 95.50 97 SER A CA 1
ATOM 748 C C . SER A 1 97 ? -12.255 4.409 16.629 1.00 95.50 97 SER A C 1
ATOM 750 O O . SER A 1 97 ? -11.038 4.262 16.492 1.00 95.50 97 SER A O 1
ATOM 752 N N . GLN A 1 98 ? -12.868 5.544 16.284 1.00 95.75 98 GLN A N 1
ATOM 753 C CA . GLN A 1 98 ? -12.147 6.728 15.807 1.00 95.75 98 GLN A CA 1
ATOM 754 C C . GLN A 1 98 ? -11.132 7.241 16.843 1.00 95.75 98 GLN A C 1
ATOM 756 O O . GLN A 1 98 ? -10.016 7.595 16.476 1.00 95.75 98 GLN A O 1
ATOM 761 N N . ALA A 1 99 ? -11.488 7.221 18.131 1.00 95.31 99 ALA A N 1
ATOM 762 C CA . ALA A 1 99 ? -10.609 7.671 19.207 1.00 95.31 99 ALA A CA 1
ATOM 763 C C . ALA A 1 99 ? -9.374 6.766 19.370 1.00 95.31 99 ALA A C 1
ATOM 765 O O . ALA A 1 99 ? -8.264 7.266 19.534 1.00 95.31 99 ALA A O 1
ATOM 766 N N . GLU A 1 100 ? -9.543 5.440 19.272 1.00 94.69 100 GLU A N 1
ATOM 767 C CA . GLU A 1 100 ? -8.415 4.496 19.280 1.00 94.69 100 GLU A CA 1
ATOM 768 C C . GLU A 1 100 ? -7.478 4.732 18.094 1.00 94.69 100 GLU A C 1
ATOM 770 O O . GLU A 1 100 ? -6.259 4.743 18.263 1.00 94.69 100 GLU A O 1
ATOM 775 N N . TRP A 1 101 ? -8.042 4.947 16.901 1.00 94.12 101 TRP A N 1
ATOM 776 C CA . TRP A 1 101 ? -7.254 5.267 15.715 1.00 94.12 101 TRP A CA 1
ATOM 777 C C . TRP A 1 101 ? -6.440 6.544 15.900 1.00 94.12 101 TRP A C 1
ATOM 779 O O . TRP A 1 101 ? -5.254 6.543 15.601 1.00 94.12 101 TRP A O 1
ATOM 789 N N . GLU A 1 102 ? -7.051 7.624 16.386 1.00 94.00 102 GLU A N 1
ATOM 790 C CA . GLU A 1 102 ? -6.376 8.914 16.569 1.00 94.00 102 GLU A CA 1
ATOM 791 C C . GLU A 1 102 ? -5.266 8.840 17.619 1.00 94.00 102 GLU A C 1
ATOM 793 O O . GLU A 1 102 ? -4.157 9.314 17.369 1.00 94.00 102 GLU A O 1
ATOM 798 N N . ALA A 1 103 ? -5.528 8.188 18.756 1.00 94.50 103 ALA A N 1
ATOM 799 C CA . ALA A 1 103 ? -4.527 7.981 19.796 1.00 94.50 103 ALA A CA 1
ATOM 800 C C . ALA A 1 103 ? -3.336 7.162 19.274 1.00 94.50 103 ALA A C 1
ATOM 802 O O . ALA A 1 103 ? -2.178 7.524 19.495 1.00 94.50 103 ALA A O 1
ATOM 803 N N . TRP A 1 104 ? -3.611 6.089 18.529 1.00 93.56 104 TRP A N 1
ATOM 804 C CA . TRP A 1 104 ? -2.566 5.270 17.924 1.00 93.56 104 TRP A CA 1
ATOM 805 C C . TRP A 1 104 ? -1.805 6.024 16.825 1.00 93.56 104 TRP A C 1
ATOM 807 O O . TRP A 1 104 ? -0.577 5.976 16.789 1.00 93.56 104 TRP A O 1
ATOM 817 N N . ALA A 1 105 ? -2.512 6.755 15.962 1.00 91.38 105 ALA A N 1
ATOM 818 C CA . ALA A 1 105 ? -1.947 7.533 14.864 1.00 91.38 105 ALA A CA 1
ATOM 819 C C . ALA A 1 105 ? -1.015 8.646 15.359 1.00 91.38 105 ALA A C 1
ATOM 821 O O . ALA A 1 105 ? 0.015 8.893 14.737 1.00 91.38 105 ALA A O 1
ATOM 822 N N . ALA A 1 106 ? -1.354 9.290 16.479 1.00 90.88 106 ALA A N 1
ATOM 823 C CA . ALA A 1 106 ? -0.506 10.292 17.117 1.00 90.88 106 ALA A CA 1
ATOM 824 C C . ALA A 1 106 ? 0.782 9.680 17.696 1.00 90.88 106 ALA A C 1
ATOM 826 O O . ALA A 1 106 ? 1.840 10.304 17.638 1.00 90.88 106 ALA A O 1
ATOM 827 N N . ALA A 1 107 ? 0.705 8.455 18.223 1.00 91.38 107 ALA A N 1
ATOM 828 C CA . ALA A 1 107 ? 1.857 7.726 18.755 1.00 91.38 107 ALA A CA 1
ATOM 829 C C . ALA A 1 107 ? 2.697 7.022 17.670 1.00 91.38 107 ALA A C 1
ATOM 831 O O . ALA A 1 107 ? 3.853 6.683 17.915 1.00 91.38 107 ALA A O 1
ATOM 832 N N . SER A 1 108 ? 2.124 6.801 16.484 1.00 87.44 108 SER A N 1
ATOM 833 C CA . SER A 1 108 ? 2.710 6.001 15.401 1.00 87.44 108 SER A CA 1
ATOM 834 C C . SER A 1 108 ? 2.744 6.798 14.091 1.00 87.44 108 SER A C 1
ATOM 836 O O . SER A 1 108 ? 1.934 6.548 13.189 1.00 87.44 108 SER A O 1
ATOM 838 N N . PRO A 1 109 ? 3.655 7.781 13.958 1.00 83.88 109 PRO A N 1
ATOM 839 C CA . PRO A 1 109 ? 3.766 8.569 12.739 1.00 83.88 109 PRO A CA 1
ATOM 840 C C . PRO A 1 109 ? 4.175 7.683 11.556 1.00 83.88 109 PRO A C 1
ATOM 842 O O . PRO A 1 109 ? 5.073 6.845 11.662 1.00 83.88 109 PRO A O 1
ATOM 845 N N . SER A 1 110 ? 3.531 7.895 10.406 1.00 80.38 110 SER A N 1
ATOM 846 C CA . SER A 1 110 ? 3.744 7.077 9.202 1.00 80.38 110 SER A CA 1
ATOM 847 C C . SER A 1 110 ? 5.186 7.132 8.680 1.00 80.38 110 SER A C 1
ATOM 849 O O . SER A 1 110 ? 5.672 6.145 8.141 1.00 80.38 110 SER A O 1
ATOM 851 N N . GLU A 1 111 ? 5.903 8.235 8.898 1.00 79.06 111 GLU A N 1
ATOM 852 C CA . GLU A 1 111 ? 7.310 8.396 8.504 1.00 79.06 111 GLU A CA 1
ATOM 853 C C . GLU A 1 111 ? 8.275 7.547 9.343 1.00 79.06 111 GLU A C 1
ATOM 855 O O . GLU A 1 111 ? 9.319 7.128 8.848 1.00 79.06 111 GLU A O 1
ATOM 860 N N . ALA A 1 112 ? 7.915 7.241 10.594 1.00 81.38 112 ALA A N 1
ATOM 861 C CA . ALA A 1 112 ? 8.703 6.363 11.460 1.00 81.38 112 ALA A CA 1
ATOM 862 C C . ALA A 1 112 ? 8.481 4.873 11.142 1.00 81.38 112 ALA A C 1
ATOM 864 O O . ALA A 1 112 ? 9.122 3.999 11.728 1.00 81.38 112 ALA A O 1
ATOM 865 N N . CYS A 1 113 ? 7.569 4.564 10.218 1.00 86.69 113 CYS A N 1
ATOM 866 C CA . CYS A 1 113 ? 7.281 3.210 9.787 1.00 86.69 113 CYS A CA 1
ATOM 867 C C . CYS A 1 113 ? 8.424 2.628 8.932 1.00 86.69 113 CYS A C 1
ATOM 869 O O . CYS A 1 113 ? 8.718 3.164 7.858 1.00 86.69 113 CYS A O 1
ATOM 871 N N . PRO A 1 114 ? 8.984 1.454 9.288 1.00 89.00 114 PRO A N 1
ATOM 872 C CA . PRO A 1 1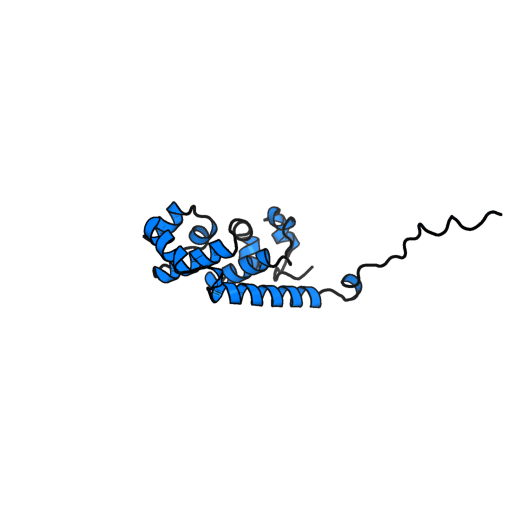14 ? 9.952 0.756 8.436 1.00 89.00 114 PRO A CA 1
ATOM 873 C C . PRO A 1 114 ? 9.411 0.441 7.033 1.00 89.00 114 PRO A C 1
ATOM 875 O O . PRO A 1 114 ? 10.149 0.458 6.052 1.00 89.00 114 PRO A O 1
ATOM 878 N N . LEU A 1 115 ? 8.104 0.189 6.929 1.00 89.75 115 LEU A N 1
ATOM 879 C CA . LEU A 1 115 ? 7.391 -0.080 5.677 1.00 89.75 115 LEU A CA 1
ATOM 880 C C . LEU A 1 115 ? 7.357 1.161 4.764 1.00 89.75 115 LEU A C 1
ATOM 882 O O . LEU A 1 115 ? 7.453 1.017 3.546 1.00 89.75 115 LEU A O 1
ATOM 886 N N . TYR A 1 116 ? 7.289 2.370 5.336 1.00 90.56 116 TYR A N 1
ATOM 887 C CA . TYR A 1 116 ? 7.385 3.623 4.582 1.00 90.56 116 TYR A CA 1
ATOM 888 C C . TYR A 1 116 ? 8.801 3.838 4.036 1.00 90.56 116 TYR A C 1
ATOM 890 O O . TYR A 1 116 ? 8.964 4.034 2.832 1.00 90.56 116 TYR A O 1
ATOM 898 N N . GLY A 1 117 ? 9.827 3.706 4.887 1.00 91.88 117 GLY A N 1
ATOM 899 C CA . GLY A 1 117 ? 11.230 3.823 4.467 1.00 91.88 117 GLY A CA 1
ATOM 900 C C . GLY A 1 117 ? 11.621 2.781 3.412 1.00 91.88 117 GLY A C 1
ATOM 901 O O . GLY A 1 117 ? 12.247 3.110 2.404 1.00 91.88 117 GLY A O 1
ATOM 902 N N . TRP A 1 118 ? 11.164 1.535 3.577 1.00 94.25 118 TRP A N 1
ATOM 903 C CA . TRP A 1 118 ? 11.326 0.494 2.561 1.00 94.25 118 TRP A CA 1
ATOM 904 C C . TRP A 1 118 ? 10.672 0.885 1.230 1.00 94.25 118 TRP A C 1
ATOM 906 O O . TRP A 1 118 ? 11.300 0.753 0.180 1.00 94.25 118 TRP A O 1
ATOM 916 N N . ALA A 1 119 ? 9.430 1.382 1.255 1.00 92.81 119 ALA A N 1
ATOM 917 C CA . ALA A 1 119 ? 8.720 1.764 0.037 1.00 92.81 119 ALA A CA 1
ATOM 918 C C . ALA A 1 119 ? 9.424 2.914 -0.692 1.00 92.81 119 ALA A C 1
ATOM 920 O O . ALA A 1 119 ? 9.501 2.896 -1.921 1.00 92.81 119 ALA A O 1
ATOM 921 N N . GLN A 1 120 ? 9.960 3.891 0.049 1.00 92.19 120 GLN A N 1
ATOM 922 C CA . GLN A 1 120 ? 10.748 4.985 -0.516 1.00 92.19 120 GLN A CA 1
ATOM 923 C C . GLN A 1 120 ? 11.992 4.470 -1.243 1.00 92.19 120 GLN A C 1
ATOM 925 O O . GLN A 1 120 ? 12.184 4.806 -2.413 1.00 92.19 120 GLN A O 1
ATOM 930 N N . GLN A 1 121 ? 12.789 3.622 -0.586 1.00 92.62 121 GLN A N 1
ATOM 931 C CA . GLN A 1 121 ? 14.002 3.067 -1.186 1.00 92.62 121 GLN A CA 1
ATOM 932 C C . GLN A 1 121 ? 13.679 2.195 -2.404 1.00 92.62 121 GLN A C 1
ATOM 934 O O . GLN A 1 121 ? 14.245 2.392 -3.475 1.00 92.62 121 GLN A O 1
ATOM 939 N N . ALA A 1 122 ? 12.713 1.283 -2.279 1.00 91.06 122 ALA A N 1
ATOM 940 C CA . ALA A 1 122 ? 12.337 0.387 -3.368 1.00 91.06 122 ALA A CA 1
ATOM 941 C C . ALA A 1 122 ? 11.790 1.153 -4.586 1.00 91.06 122 ALA A C 1
ATOM 943 O O . ALA A 1 122 ? 12.033 0.764 -5.728 1.00 91.06 122 ALA A O 1
ATOM 944 N N . ALA A 1 123 ? 11.076 2.261 -4.360 1.00 89.75 123 ALA A N 1
ATOM 945 C CA . ALA A 1 123 ? 10.641 3.134 -5.441 1.00 89.75 123 ALA A CA 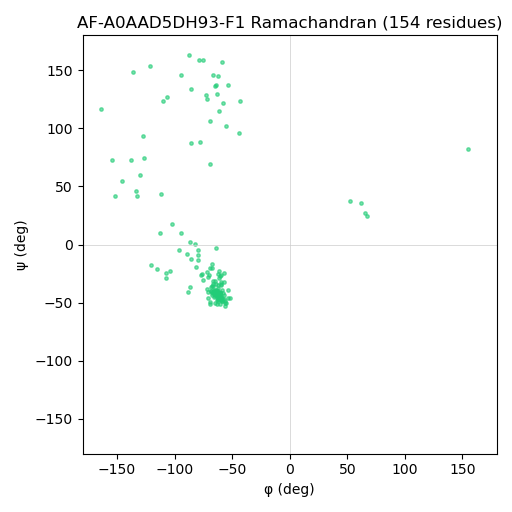1
ATOM 946 C C . ALA A 1 123 ? 11.822 3.846 -6.112 1.00 89.75 123 ALA A C 1
ATOM 948 O O . ALA A 1 123 ? 11.845 3.913 -7.337 1.00 89.75 123 ALA A O 1
ATOM 949 N N . ALA A 1 124 ? 12.806 4.336 -5.351 1.00 88.06 124 ALA A N 1
ATOM 950 C CA . ALA A 1 124 ? 14.008 4.954 -5.912 1.00 88.06 124 ALA A CA 1
ATOM 951 C C . ALA A 1 124 ? 14.818 3.961 -6.766 1.00 88.06 124 ALA A C 1
ATOM 953 O O . ALA A 1 124 ? 15.213 4.292 -7.886 1.00 88.06 124 ALA A O 1
ATOM 954 N N . ASP A 1 125 ? 14.985 2.728 -6.286 1.00 88.25 125 ASP A N 1
ATOM 955 C CA . ASP A 1 125 ? 15.668 1.658 -7.019 1.00 88.25 125 ASP A CA 1
ATOM 956 C C . ASP A 1 125 ? 14.930 1.303 -8.316 1.00 88.25 125 ASP A C 1
ATOM 958 O O . ASP A 1 125 ? 15.546 1.076 -9.360 1.00 88.25 125 ASP A O 1
ATOM 962 N N . GLU A 1 126 ? 13.596 1.280 -8.271 1.00 86.62 126 GLU A N 1
ATOM 963 C CA . GLU A 1 126 ? 12.778 1.051 -9.456 1.00 86.62 126 GLU A CA 1
ATOM 964 C C . GLU A 1 126 ? 12.926 2.202 -10.455 1.00 86.62 126 GLU A C 1
ATOM 966 O O . GLU A 1 126 ? 13.143 1.944 -11.635 1.00 86.62 126 GLU A O 1
ATOM 971 N N . VAL A 1 127 ? 12.883 3.463 -10.009 1.00 83.62 127 VAL A N 1
ATOM 972 C CA . VAL A 1 127 ? 13.128 4.624 -10.883 1.00 83.62 127 VAL A CA 1
ATOM 973 C C . VAL A 1 127 ? 14.496 4.515 -11.548 1.00 83.62 127 VAL A C 1
ATOM 975 O O . VAL A 1 127 ? 14.593 4.678 -12.764 1.00 83.62 127 VAL A O 1
ATOM 978 N N . ALA A 1 128 ? 15.541 4.192 -10.785 1.00 83.25 128 ALA A N 1
ATOM 979 C CA . ALA A 1 128 ? 16.886 4.016 -11.320 1.00 83.25 128 ALA A CA 1
ATOM 980 C C . ALA A 1 128 ? 16.942 2.884 -12.359 1.00 83.25 128 ALA A C 1
ATOM 982 O O . ALA A 1 128 ? 17.543 3.048 -13.421 1.00 83.25 128 ALA A O 1
ATOM 983 N N . ARG A 1 129 ? 16.260 1.759 -12.107 1.00 81.62 129 ARG A N 1
ATOM 984 C CA . ARG A 1 129 ? 16.166 0.645 -13.062 1.00 81.62 129 ARG A CA 1
ATOM 985 C C . ARG A 1 129 ? 15.427 1.042 -14.339 1.00 81.62 129 ARG A C 1
ATOM 987 O O . ARG A 1 129 ? 15.875 0.696 -15.428 1.00 81.62 129 ARG A O 1
ATOM 994 N N . LEU A 1 130 ? 14.318 1.772 -14.220 1.00 77.50 130 LEU A N 1
ATOM 995 C CA . LEU A 1 130 ? 13.552 2.279 -15.362 1.00 77.50 130 LEU A CA 1
ATOM 996 C C . LEU A 1 130 ? 14.382 3.265 -16.191 1.00 77.50 130 LEU A C 1
ATOM 998 O O . LEU A 1 130 ? 14.357 3.200 -17.419 1.00 77.50 130 LEU A O 1
ATOM 1002 N N . ALA A 1 131 ? 15.144 4.133 -15.524 1.00 75.06 131 ALA A N 1
ATOM 1003 C CA . ALA A 1 131 ? 16.060 5.069 -16.162 1.00 75.06 131 ALA A CA 1
ATOM 1004 C C . ALA A 1 131 ? 17.203 4.347 -16.894 1.00 75.06 131 ALA A C 1
ATOM 1006 O O . ALA A 1 131 ? 17.520 4.700 -18.024 1.00 75.06 131 ALA A O 1
ATOM 1007 N N . ALA A 1 132 ? 17.783 3.305 -16.292 1.00 76.38 132 ALA A N 1
ATOM 1008 C CA . ALA A 1 132 ? 18.839 2.502 -16.910 1.00 76.38 132 ALA A CA 1
ATOM 1009 C C . ALA A 1 132 ? 18.340 1.632 -18.080 1.00 76.38 132 ALA A C 1
ATOM 1011 O O . ALA A 1 132 ? 19.112 1.301 -18.976 1.00 76.38 132 ALA A O 1
ATOM 1012 N N . ALA A 1 133 ? 17.058 1.256 -18.082 1.00 73.69 133 ALA A N 1
ATOM 1013 C CA . ALA A 1 133 ? 16.433 0.491 -19.161 1.00 73.69 133 ALA A CA 1
ATOM 1014 C C . ALA A 1 133 ? 16.052 1.352 -20.381 1.00 73.69 133 ALA A C 1
ATOM 1016 O O . ALA A 1 133 ? 15.660 0.806 -21.418 1.00 73.69 133 ALA A O 1
ATOM 1017 N N . LEU A 1 134 ? 16.136 2.684 -20.276 1.00 63.16 134 LEU A N 1
ATOM 1018 C CA . LEU A 1 134 ? 15.987 3.570 -21.425 1.00 63.16 134 LEU A CA 1
ATOM 1019 C C . LEU A 1 134 ? 17.243 3.474 -22.304 1.00 63.16 134 LEU A C 1
ATOM 1021 O O . LEU A 1 134 ? 18.353 3.647 -21.800 1.00 63.16 134 LEU A O 1
ATOM 1025 N N . PRO A 1 135 ? 17.087 3.242 -23.620 1.00 61.50 135 PRO A N 1
ATOM 1026 C CA . PRO A 1 135 ? 18.197 3.342 -24.555 1.00 61.50 135 PRO A CA 1
ATOM 1027 C C . PRO A 1 135 ? 18.879 4.715 -24.412 1.00 61.50 135 PRO A C 1
ATOM 1029 O O . PRO A 1 135 ? 18.175 5.729 -24.285 1.00 61.50 135 PRO A O 1
ATOM 1032 N N . PRO A 1 136 ? 20.222 4.789 -24.418 1.00 58.44 136 PRO A N 1
ATOM 1033 C CA . PRO A 1 136 ? 20.950 6.045 -24.240 1.00 58.44 136 PRO A CA 1
ATOM 1034 C C . PRO A 1 136 ? 20.562 7.105 -25.285 1.00 58.44 136 PRO A C 1
ATOM 1036 O O . PRO A 1 136 ? 20.641 8.299 -24.996 1.00 58.44 136 PRO A O 1
ATOM 1039 N N . GLU A 1 137 ? 20.064 6.686 -26.455 1.00 57.28 137 GLU A N 1
ATOM 1040 C CA . GLU A 1 137 ? 19.569 7.566 -27.518 1.00 57.28 137 GLU A CA 1
ATOM 1041 C C . GLU A 1 137 ? 18.280 8.323 -27.143 1.00 57.28 137 GLU A C 1
ATOM 1043 O O . GLU A 1 137 ? 17.973 9.343 -27.754 1.00 57.28 137 GLU A O 1
ATOM 1048 N N . LEU A 1 138 ? 17.526 7.848 -26.144 1.00 54.38 138 LEU A N 1
ATOM 1049 C CA . LEU A 1 138 ? 16.303 8.488 -25.633 1.00 54.38 138 LEU A CA 1
ATOM 1050 C C . LEU A 1 138 ? 16.517 9.215 -24.298 1.00 54.38 138 LEU A C 1
ATOM 1052 O O . LEU A 1 138 ? 15.748 10.115 -23.965 1.00 54.38 138 LEU A O 1
ATOM 1056 N N . ALA A 1 139 ? 17.548 8.844 -23.535 1.00 53.41 139 ALA A N 1
ATOM 1057 C CA . ALA A 1 139 ? 17.908 9.510 -22.281 1.00 53.41 139 ALA A CA 1
ATOM 1058 C C . ALA A 1 139 ? 18.600 10.865 -22.522 1.00 53.41 139 ALA A C 1
ATOM 1060 O O . ALA A 1 139 ? 18.451 11.806 -21.739 1.00 53.41 139 ALA A O 1
ATOM 1061 N N . GLN A 1 140 ? 19.327 10.992 -23.634 1.00 45.72 140 GLN A N 1
ATOM 1062 C CA . GLN A 1 140 ? 19.851 12.265 -24.109 1.00 45.72 140 GLN A CA 1
ATOM 1063 C C . GLN A 1 140 ? 18.775 12.936 -24.953 1.00 45.72 140 GLN A C 1
ATOM 1065 O O . GLN A 1 140 ? 18.725 12.742 -26.164 1.00 45.72 140 GLN A O 1
ATOM 1070 N N . GLY A 1 141 ? 17.891 13.705 -24.313 1.00 46.31 141 GLY A N 1
ATOM 1071 C CA . GLY A 1 141 ? 16.918 14.523 -25.032 1.00 46.31 141 GLY A CA 1
ATOM 1072 C C . GLY A 1 141 ? 17.597 15.211 -26.215 1.00 46.31 141 GLY A C 1
ATOM 1073 O O . GLY A 1 141 ? 18.625 15.868 -26.031 1.00 46.31 141 GLY A O 1
ATOM 1074 N N . GLU A 1 142 ? 17.058 14.992 -27.418 1.00 44.84 142 GLU A N 1
ATOM 1075 C CA . GLU A 1 142 ? 17.488 15.620 -28.661 1.00 44.84 142 GLU A CA 1
ATOM 1076 C C . GLU A 1 142 ? 17.719 17.119 -28.409 1.00 44.84 142 GLU A C 1
ATOM 1078 O O . GLU A 1 142 ? 16.805 17.941 -28.499 1.00 44.84 142 GLU A O 1
ATOM 1083 N N . LYS A 1 143 ? 18.969 17.516 -28.143 1.00 45.94 143 LYS A N 1
ATOM 1084 C CA . LYS A 1 143 ? 19.429 18.884 -28.366 1.00 45.94 143 LYS A CA 1
ATOM 1085 C C . LYS A 1 143 ? 19.468 19.063 -29.875 1.00 45.94 143 LYS A C 1
ATOM 1087 O O . LYS A 1 143 ? 20.538 19.140 -30.470 1.00 45.94 143 LYS A O 1
ATOM 1092 N N . ARG A 1 144 ? 18.304 19.098 -30.527 1.00 49.03 144 ARG A N 1
ATOM 1093 C CA . ARG A 1 144 ? 18.218 19.618 -31.885 1.00 49.03 144 ARG A CA 1
ATOM 1094 C C . ARG A 1 144 ? 18.660 21.074 -31.787 1.00 49.03 144 ARG A C 1
ATOM 1096 O O . ARG A 1 144 ? 17.986 21.855 -31.111 1.00 49.03 144 ARG A O 1
ATOM 1103 N N . PRO A 1 145 ? 19.792 21.466 -32.398 1.00 47.97 145 PRO A N 1
ATOM 1104 C CA . PRO A 1 145 ? 20.141 22.868 -32.469 1.00 47.97 145 PRO A CA 1
ATOM 1105 C C . PRO A 1 145 ? 18.989 23.579 -33.174 1.00 47.97 145 PRO A C 1
ATOM 1107 O O . PRO A 1 145 ? 18.581 23.211 -34.278 1.00 47.97 145 PRO A O 1
ATOM 1110 N N . ASN A 1 146 ? 18.424 24.556 -32.475 1.00 48.34 146 ASN A N 1
ATOM 1111 C CA . ASN A 1 146 ? 17.293 25.349 -32.912 1.00 48.34 146 ASN A CA 1
ATOM 1112 C C . ASN A 1 146 ? 17.628 25.988 -34.277 1.00 48.34 146 ASN A C 1
ATOM 1114 O O . ASN A 1 146 ? 18.380 26.961 -34.347 1.00 48.34 146 ASN A O 1
ATOM 1118 N N . ARG A 1 147 ? 17.109 25.425 -35.382 1.00 52.22 147 ARG A N 1
ATOM 1119 C CA . ARG A 1 147 ? 17.360 25.899 -36.763 1.00 52.22 147 ARG A CA 1
ATOM 1120 C C . ARG A 1 147 ? 16.818 27.313 -37.031 1.00 52.22 147 ARG A C 1
ATOM 1122 O O . ARG A 1 147 ? 17.056 27.852 -38.105 1.00 52.22 147 ARG A O 1
ATOM 1129 N N . PHE A 1 148 ? 16.150 27.941 -36.062 1.00 52.09 148 PHE A N 1
ATOM 1130 C CA . PHE A 1 148 ? 15.547 29.268 -36.194 1.00 52.09 148 PHE A CA 1
ATOM 1131 C C . PHE A 1 148 ? 16.475 30.462 -35.896 1.00 52.09 148 PHE A C 1
ATOM 1133 O O . PHE A 1 148 ? 16.035 31.600 -36.010 1.00 52.09 148 PHE A O 1
ATOM 1140 N N . LYS A 1 149 ? 17.766 30.260 -35.587 1.00 48.47 149 LYS A N 1
ATOM 1141 C CA . LYS A 1 149 ? 18.738 31.362 -35.369 1.00 48.47 149 LYS A CA 1
ATOM 1142 C C . LYS A 1 149 ? 19.831 31.477 -36.450 1.00 48.47 149 LYS A C 1
ATOM 1144 O O . LYS A 1 149 ? 20.996 31.688 -36.138 1.00 48.47 149 LYS A O 1
ATOM 1149 N N . ARG A 1 150 ? 19.483 31.360 -37.738 1.00 46.72 150 ARG A N 1
ATOM 1150 C CA . ARG A 1 150 ? 20.388 31.717 -38.862 1.00 46.72 150 ARG A CA 1
ATOM 1151 C C . ARG A 1 150 ? 19.707 32.562 -39.947 1.00 46.72 150 ARG A C 1
ATOM 1153 O O . ARG A 1 150 ? 19.846 32.284 -41.131 1.00 46.72 150 ARG A O 1
ATOM 1160 N N . ARG A 1 151 ? 18.963 33.601 -39.564 1.00 48.47 151 ARG A N 1
ATOM 1161 C CA . ARG A 1 151 ? 18.527 34.664 -40.492 1.00 48.47 151 ARG A CA 1
ATOM 1162 C C . ARG A 1 151 ? 18.479 36.027 -39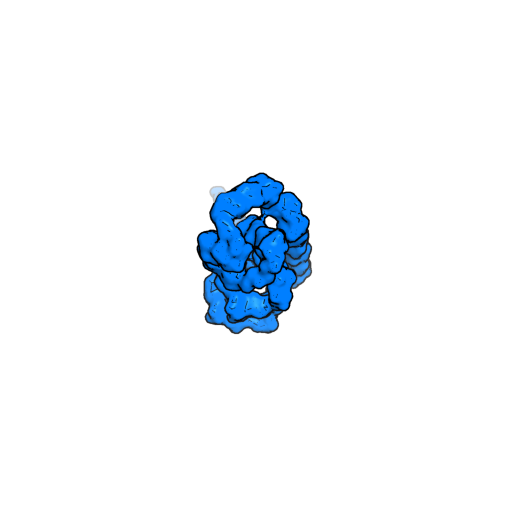.799 1.00 48.47 151 ARG A C 1
ATOM 1164 O O . ARG A 1 151 ? 17.453 36.688 -39.780 1.00 48.47 151 ARG A O 1
ATOM 1171 N N . SER A 1 152 ? 19.580 36.443 -39.181 1.00 47.78 152 SER A N 1
ATOM 1172 C CA . SER A 1 152 ? 19.759 37.854 -38.789 1.00 47.78 152 SER A CA 1
ATOM 1173 C C . SER A 1 152 ? 21.235 38.251 -38.761 1.00 47.78 152 SER A C 1
ATOM 1175 O O . SER A 1 152 ? 21.668 38.909 -37.830 1.00 47.78 152 SER A O 1
ATOM 1177 N N . GLN A 1 153 ? 22.019 37.808 -39.745 1.00 47.72 153 GLN A N 1
ATOM 1178 C CA . GLN A 1 153 ? 23.348 38.358 -40.033 1.00 47.72 153 GLN A CA 1
ATOM 1179 C C . GLN A 1 153 ? 23.663 38.107 -41.512 1.00 47.72 153 GLN A C 1
ATOM 1181 O O . GLN A 1 153 ? 24.406 37.184 -41.803 1.00 47.72 153 GLN A O 1
ATOM 1186 N N . VAL A 1 154 ? 23.011 38.839 -42.424 1.00 47.50 154 VAL A N 1
ATOM 1187 C CA . VAL A 1 154 ? 23.572 39.346 -43.698 1.00 47.50 154 VAL A CA 1
ATOM 1188 C C . VAL A 1 154 ? 22.620 40.439 -44.204 1.00 47.50 154 VAL A C 1
ATOM 1190 O O . VAL A 1 154 ? 21.459 40.133 -44.472 1.00 47.50 154 VAL A O 1
ATOM 1193 N N . ALA A 1 155 ? 23.131 41.667 -44.281 1.00 41.50 155 ALA A N 1
ATOM 1194 C CA . ALA A 1 155 ? 22.730 42.843 -45.072 1.00 41.50 155 ALA A CA 1
ATOM 1195 C C . ALA A 1 155 ? 23.250 44.050 -44.267 1.00 41.50 155 ALA A C 1
ATOM 1197 O O . ALA A 1 155 ? 22.676 44.358 -43.224 1.00 41.50 155 ALA A O 1
ATOM 1198 N N . ASP A 1 156 ? 24.535 44.366 -44.438 1.00 43.03 156 ASP A N 1
ATOM 1199 C CA . ASP A 1 156 ? 25.023 45.528 -45.217 1.00 43.03 156 ASP A CA 1
ATOM 1200 C C . ASP A 1 156 ? 24.721 46.851 -44.499 1.00 43.03 156 ASP A C 1
ATOM 1202 O O . ASP A 1 156 ? 23.538 47.259 -44.462 1.00 43.03 156 ASP A O 1
#

Sequence (156 aa):
MAACGVADPKAALRRAPNLLHFDYAAAGFLQRRLLLQRCFQLTAAQLYEQHPSCLSQISVERLVQRLQFAEHRGQEGSMQCVVKAKQETFLAAVGASQAEWEAWAAASPSEACPLYGWAQQAAADEVARLAAALPPELAQGEKRPNRFKRRSQVAD

Nearest PDB structures (foldseek):
  4s3m-assembly2_B-2  TM=3.002E-01  e=2.827E+00  Staphylococcus aureus subsp. aureus Mu50

Organism: NCBI:txid2649997

Radius of gyration: 21.57 Å; Cα contacts (8 Å, |Δi|>4): 130; chains: 1; bounding box: 41×56×65 Å

Foldseek 3Di:
DCQQVAPDPPVLCVQPVVCVPDPCLDLFLQLQLVLCCVLVVDDSNCCSNPPVVLSPQDTSQQLQLLSVVLVVLVHSDDSCLSRPNDPVSNQVNSVHDPVVSVVVCVVDGSVPDPSSVVSNVSSVVSSVVSLVPDDPVVNPPPPPPPPPPPPDPDDD

Solvent-accessible surface area (backbone atoms only — not comparable to full-atom values): 9346 Å² total; per-residue (Å²): 136,81,76,73,72,41,96,54,58,69,60,36,40,70,78,30,60,79,58,72,79,52,60,79,70,37,56,69,43,34,24,39,48,54,46,49,26,66,79,66,74,41,51,59,43,51,39,47,69,77,40,48,66,65,59,72,65,54,53,58,58,61,44,49,44,44,53,53,49,26,53,74,62,75,38,89,66,53,67,63,43,63,47,67,44,54,67,69,57,36,30,56,75,57,73,45,51,72,66,58,50,51,58,48,47,73,76,51,50,44,80,79,32,68,69,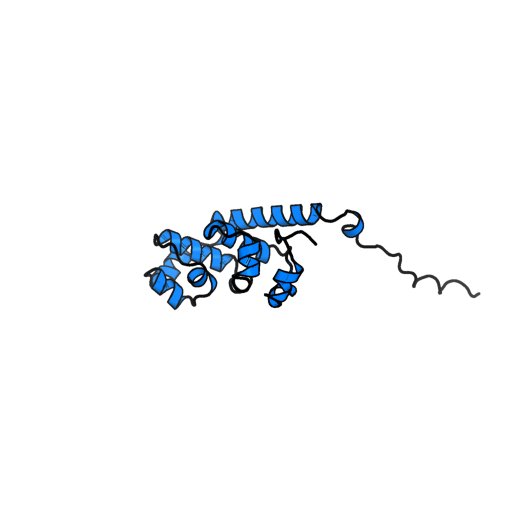44,55,49,27,53,50,55,21,51,55,47,39,52,50,50,58,68,69,45,56,70,81,69,71,52,69,82,80,67,77,73,82,84,79,81,83,88,86,87,82,135